Protein AF-A0A971DTP3-F1 (afdb_monomer_lite)

Secondary structure (DSSP, 8-state):
-TTTTS--S-----HHHHHHHHHHHTTT-HHHHHHHHHGGGGTT-EEEESSPPPHHHHHHHHHTT-EEEE-S--SSS-S---

Structure (mmCIF, N/CA/C/O backbone):
data_AF-A0A971DTP3-F1
#
_entry.id   AF-A0A971DTP3-F1
#
loop_
_atom_site.group_PDB
_atom_site.id
_atom_site.type_symbol
_atom_site.label_atom_id
_atom_site.label_alt_id
_atom_site.label_comp_id
_atom_site.label_asym_id
_atom_site.label_entity_id
_atom_site.label_seq_id
_atom_site.pdbx_PDB_ins_code
_atom_site.Cartn_x
_atom_site.Cartn_y
_atom_site.Cartn_z
_atom_site.occupancy
_atom_site.B_iso_or_equiv
_atom_site.auth_seq_id
_atom_site.auth_comp_id
_atom_site.auth_asym_id
_atom_site.auth_atom_id
_atom_site.pdbx_PDB_model_num
ATOM 1 N N . MET A 1 1 ? 8.501 18.569 0.666 1.00 85.38 1 MET A N 1
ATOM 2 C CA . MET A 1 1 ? 9.796 18.008 1.101 1.00 85.38 1 MET A CA 1
ATOM 3 C C . MET A 1 1 ? 10.554 17.405 -0.076 1.00 85.38 1 MET A C 1
ATOM 5 O O . MET A 1 1 ? 11.509 18.042 -0.491 1.00 85.38 1 MET A O 1
ATOM 9 N N . LYS A 1 2 ? 10.080 16.309 -0.688 1.00 90.44 2 LYS A N 1
ATOM 10 C CA . LYS A 1 2 ? 10.720 15.651 -1.850 1.00 90.44 2 LYS A CA 1
ATOM 11 C C . LYS A 1 2 ? 11.276 16.595 -2.916 1.00 90.44 2 LYS A C 1
ATOM 13 O O . LYS A 1 2 ? 12.478 16.664 -3.113 1.00 90.44 2 LYS A O 1
ATOM 18 N N . LYS A 1 3 ? 10.413 17.420 -3.519 1.00 90.31 3 LYS A N 1
ATOM 19 C CA . LYS A 1 3 ? 10.823 18.339 -4.592 1.00 90.31 3 LYS A CA 1
ATOM 20 C C . LYS A 1 3 ? 11.777 19.448 -4.132 1.00 90.31 3 LYS A C 1
ATOM 22 O O . LYS A 1 3 ? 12.846 19.616 -4.688 1.00 90.31 3 LYS A O 1
ATOM 27 N N . ASN A 1 4 ? 11.359 20.243 -3.147 1.00 92.06 4 ASN A N 1
ATOM 28 C CA . ASN A 1 4 ? 12.017 21.525 -2.856 1.00 92.06 4 ASN A CA 1
ATOM 29 C C . ASN A 1 4 ? 13.110 21.439 -1.777 1.00 92.06 4 ASN A C 1
ATOM 31 O O . ASN A 1 4 ? 13.858 22.393 -1.616 1.00 92.06 4 ASN A O 1
ATOM 35 N N . ILE A 1 5 ? 13.155 20.351 -0.999 1.00 93.19 5 ILE A N 1
ATOM 36 C CA . ILE A 1 5 ? 14.122 20.166 0.098 1.00 93.19 5 ILE A CA 1
ATOM 37 C C . IL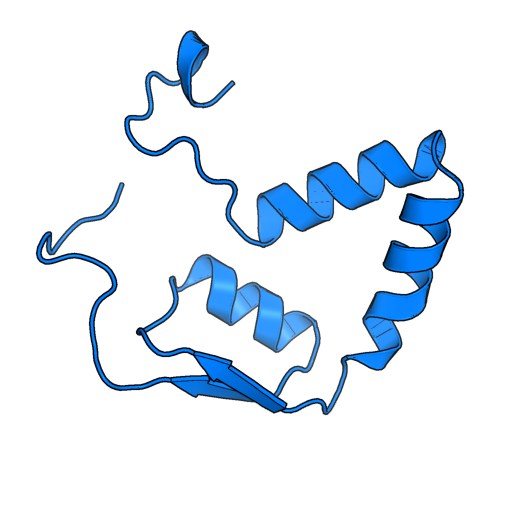E A 1 5 ? 15.081 19.027 -0.238 1.00 93.19 5 ILE A C 1
ATOM 39 O O . ILE A 1 5 ? 16.287 19.213 -0.157 1.00 93.19 5 ILE A O 1
ATOM 43 N N . LEU A 1 6 ? 14.547 17.867 -0.632 1.00 92.00 6 LEU A N 1
ATOM 44 C CA . LEU A 1 6 ? 15.361 16.691 -0.965 1.00 92.00 6 LEU A CA 1
ATOM 45 C C . LEU A 1 6 ? 15.831 16.688 -2.425 1.00 92.00 6 LEU A C 1
ATOM 47 O O . LEU A 1 6 ? 16.680 15.888 -2.793 1.00 92.00 6 LEU A O 1
ATOM 51 N N . ASN A 1 7 ? 15.304 17.606 -3.242 1.00 90.06 7 ASN A N 1
ATOM 52 C CA . ASN A 1 7 ? 15.608 17.732 -4.665 1.00 90.06 7 ASN A CA 1
ATOM 53 C C . ASN A 1 7 ? 15.406 16.422 -5.453 1.00 90.06 7 ASN A C 1
ATOM 55 O O . ASN A 1 7 ? 16.094 16.160 -6.439 1.00 90.06 7 ASN A O 1
ATOM 59 N N . GLU A 1 8 ? 14.447 15.604 -5.014 1.00 89.31 8 GLU A N 1
ATOM 60 C CA . GLU A 1 8 ? 14.101 14.347 -5.667 1.00 89.31 8 GLU A CA 1
ATOM 61 C C . GLU A 1 8 ? 13.444 14.609 -7.022 1.00 89.31 8 GLU A C 1
ATOM 63 O O . GLU A 1 8 ? 12.540 15.445 -7.166 1.00 89.31 8 GLU A O 1
ATOM 68 N N . LYS A 1 9 ? 13.871 13.836 -8.023 1.00 85.88 9 LYS A N 1
ATOM 69 C CA . LYS A 1 9 ? 13.290 13.871 -9.368 1.00 85.88 9 LYS A CA 1
ATOM 70 C C . LYS A 1 9 ? 11.894 13.244 -9.384 1.00 85.88 9 LYS A C 1
ATOM 72 O O . LYS A 1 9 ? 11.016 13.720 -10.107 1.00 85.88 9 LYS A O 1
ATOM 77 N N . ASN A 1 10 ? 11.679 12.198 -8.585 1.00 84.31 10 ASN A N 1
ATOM 78 C CA . ASN A 1 10 ? 10.385 11.547 -8.445 1.00 84.31 10 ASN A CA 1
ATOM 79 C C . ASN A 1 10 ? 9.632 12.097 -7.231 1.00 84.31 10 ASN A C 1
ATOM 81 O O . ASN A 1 10 ? 9.974 11.840 -6.087 1.00 84.31 10 ASN A O 1
ATOM 85 N N . ILE A 1 11 ? 8.564 12.845 -7.489 1.00 90.44 11 ILE A N 1
ATOM 86 C CA . ILE A 1 11 ? 7.747 13.462 -6.435 1.00 90.44 11 ILE A CA 1
ATOM 87 C C . ILE A 1 11 ? 6.520 12.623 -6.057 1.00 90.44 11 ILE A C 1
ATOM 89 O O . ILE A 1 11 ? 5.685 13.088 -5.279 1.00 90.44 11 ILE A O 1
ATOM 93 N N . ARG A 1 12 ? 6.371 11.422 -6.632 1.00 90.31 12 ARG A N 1
ATOM 94 C CA . ARG A 1 12 ? 5.288 10.504 -6.273 1.00 90.31 12 ARG A CA 1
ATOM 95 C C . ARG A 1 12 ? 5.498 10.027 -4.837 1.00 90.31 12 ARG A C 1
ATOM 97 O O . ARG A 1 12 ? 6.624 9.773 -4.407 1.00 90.31 12 ARG A O 1
ATOM 104 N N . LEU A 1 13 ? 4.401 9.941 -4.097 1.00 92.69 13 LEU A N 1
ATOM 105 C CA . LEU A 1 13 ? 4.411 9.333 -2.775 1.00 92.69 13 LEU A CA 1
ATOM 106 C C . LEU A 1 13 ? 4.353 7.822 -2.947 1.00 92.69 13 LEU A C 1
ATOM 108 O O . LEU A 1 13 ? 3.543 7.325 -3.733 1.00 92.69 13 LEU A O 1
ATOM 112 N N . ASN A 1 14 ? 5.206 7.115 -2.220 1.00 92.06 14 ASN A N 1
ATOM 113 C CA . ASN A 1 14 ? 5.057 5.674 -2.074 1.00 92.06 14 ASN A CA 1
ATOM 114 C C . ASN A 1 14 ? 3.899 5.368 -1.103 1.00 92.06 14 ASN A C 1
ATOM 116 O O . ASN A 1 14 ? 3.279 6.273 -0.521 1.00 92.06 14 ASN A O 1
ATOM 120 N N . LEU A 1 15 ? 3.560 4.091 -0.952 1.00 95.38 15 LEU A N 1
ATOM 121 C CA . LEU A 1 15 ? 2.421 3.674 -0.145 1.00 95.38 15 LEU A CA 1
ATOM 122 C C . LEU A 1 15 ? 2.606 4.023 1.337 1.00 95.38 15 LEU A C 1
ATOM 124 O O . LEU A 1 15 ? 1.652 4.460 1.977 1.00 95.38 15 LEU A O 1
ATOM 128 N N . GLU A 1 16 ? 3.820 3.898 1.874 1.00 95.19 16 GLU A N 1
ATOM 129 C CA . GLU A 1 16 ? 4.120 4.253 3.265 1.00 95.19 16 GLU A CA 1
ATOM 130 C C . GLU A 1 16 ? 3.876 5.744 3.530 1.00 95.19 16 GLU A C 1
ATOM 132 O O . GLU A 1 16 ? 3.128 6.111 4.438 1.00 95.19 16 GLU A O 1
ATOM 137 N N . GLU A 1 17 ? 4.425 6.614 2.685 1.00 95.38 17 GLU A N 1
ATOM 138 C CA . GLU A 1 17 ? 4.236 8.063 2.779 1.00 95.38 17 GLU A CA 1
ATOM 139 C C . GLU A 1 17 ? 2.768 8.456 2.611 1.00 95.38 17 GLU A C 1
ATOM 141 O O . GLU A 1 17 ? 2.268 9.348 3.302 1.00 95.38 17 GLU A O 1
ATOM 146 N N . THR A 1 18 ? 2.060 7.766 1.716 1.00 96.00 18 THR A N 1
ATOM 147 C CA . THR A 1 18 ? 0.627 7.969 1.499 1.00 96.00 18 THR A CA 1
ATOM 148 C C . THR A 1 18 ? -0.173 7.604 2.750 1.00 96.00 18 THR A C 1
ATOM 150 O O . THR A 1 18 ? -1.046 8.371 3.159 1.00 96.00 18 THR A O 1
ATOM 153 N N . LEU A 1 19 ? 0.145 6.486 3.409 1.00 96.69 19 LEU A N 1
ATOM 154 C CA . LEU A 1 19 ? -0.514 6.069 4.650 1.00 96.69 19 LEU A CA 1
ATOM 155 C C . LEU A 1 19 ? -0.192 7.002 5.824 1.00 96.69 19 LEU A C 1
ATOM 157 O O . LEU A 1 19 ? -1.091 7.330 6.601 1.00 96.69 19 LEU A O 1
ATOM 161 N N . ILE A 1 20 ? 1.044 7.499 5.927 1.00 96.44 20 ILE A N 1
ATOM 162 C CA . ILE A 1 20 ? 1.419 8.522 6.916 1.00 96.44 20 ILE A CA 1
ATOM 163 C C . ILE A 1 20 ? 0.618 9.806 6.670 1.00 96.44 20 ILE A C 1
ATOM 165 O O . ILE A 1 20 ? 0.002 10.342 7.594 1.00 96.44 20 ILE A O 1
ATOM 169 N N . SER A 1 21 ? 0.560 10.277 5.421 1.00 96.69 21 SER A N 1
ATOM 170 C CA . SER A 1 21 ? -0.212 11.470 5.060 1.00 96.69 21 SER A CA 1
ATOM 171 C C . SER A 1 21 ? -1.704 11.291 5.341 1.00 96.69 21 SER A C 1
ATOM 173 O O . SER A 1 21 ? -2.360 12.232 5.799 1.00 96.69 21 SER A O 1
ATOM 175 N N . LEU A 1 22 ? -2.249 10.097 5.093 1.00 97.38 22 LEU A N 1
ATOM 176 C CA . LEU A 1 22 ? -3.633 9.761 5.413 1.00 97.38 22 LEU A CA 1
ATOM 177 C C . LEU A 1 22 ? -3.871 9.805 6.928 1.00 97.38 22 LEU A C 1
ATOM 179 O O . LEU A 1 22 ? -4.846 10.411 7.368 1.00 97.38 22 LEU A O 1
ATOM 183 N N . SER A 1 23 ? -2.961 9.234 7.723 1.00 97.38 23 SER A N 1
ATOM 184 C CA . SER A 1 23 ? -3.037 9.237 9.188 1.00 97.38 23 SER A CA 1
ATOM 185 C C . SER A 1 23 ? -2.990 10.648 9.776 1.00 97.38 23 SER A C 1
ATOM 187 O O . SER A 1 23 ? -3.727 10.944 10.713 1.00 97.38 23 SER A O 1
ATOM 189 N N . ILE A 1 24 ? -2.156 11.538 9.231 1.00 97.69 24 ILE A N 1
ATOM 190 C CA . ILE A 1 24 ? -2.115 12.945 9.657 1.00 97.69 24 ILE A CA 1
ATOM 191 C C . ILE A 1 24 ? -3.425 13.641 9.277 1.00 97.69 24 ILE A C 1
ATOM 193 O O . ILE A 1 24 ? -4.037 14.310 10.109 1.00 97.69 24 ILE A O 1
ATOM 197 N N . SER A 1 25 ? -3.896 13.441 8.043 1.00 98.06 25 SER A N 1
ATOM 198 C CA . SER A 1 25 ? -5.136 14.053 7.547 1.00 98.06 25 SER A CA 1
ATOM 199 C C . SER A 1 25 ? -6.367 13.609 8.340 1.00 98.06 25 SER A C 1
ATOM 201 O O . SER A 1 25 ? -7.294 14.390 8.525 1.00 98.06 25 SER A O 1
ATOM 203 N N . ALA A 1 26 ? -6.371 12.380 8.857 1.00 98.00 26 ALA A N 1
ATOM 204 C CA . ALA A 1 26 ? -7.455 11.831 9.666 1.00 98.00 26 ALA A CA 1
ATOM 205 C C . ALA A 1 26 ? -7.733 12.634 10.952 1.00 98.00 26 ALA A C 1
ATOM 207 O O . ALA A 1 26 ? -8.862 12.641 11.437 1.00 98.00 26 ALA A O 1
ATOM 208 N N . THR A 1 27 ? -6.744 13.378 11.461 1.00 97.44 27 THR A N 1
ATOM 209 C CA . THR A 1 27 ? -6.905 14.233 12.651 1.00 97.44 27 THR A CA 1
ATOM 210 C C . THR A 1 27 ? -7.839 15.424 12.430 1.00 97.44 27 THR A C 1
ATOM 212 O O . THR A 1 27 ? -8.442 15.914 13.382 1.00 97.44 27 THR A O 1
ATOM 215 N N . THR A 1 28 ? -7.979 15.888 11.185 1.00 97.81 28 THR A N 1
ATOM 216 C CA . THR A 1 28 ? -8.763 17.084 10.832 1.00 97.81 28 THR A CA 1
ATOM 217 C C . THR A 1 28 ? -9.821 16.823 9.763 1.00 97.81 28 THR A C 1
ATOM 219 O O . THR A 1 28 ? -10.699 17.660 9.556 1.00 97.81 28 THR A O 1
ATOM 222 N N . ASN A 1 29 ? -9.777 15.669 9.093 1.00 97.88 29 ASN A N 1
ATOM 223 C CA . ASN A 1 29 ? -10.689 15.309 8.016 1.00 97.88 29 ASN A CA 1
ATOM 224 C C . ASN A 1 29 ? 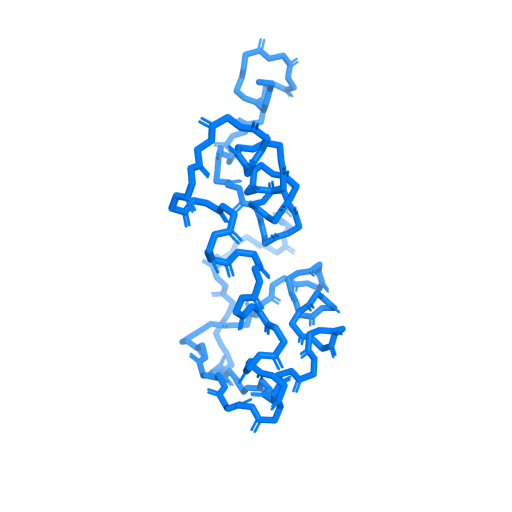-11.467 14.018 8.358 1.00 97.88 29 ASN A C 1
ATOM 226 O O . ASN A 1 29 ? -10.879 12.930 8.366 1.00 97.88 29 ASN A O 1
ATOM 230 N N . PRO A 1 30 ? -12.798 14.097 8.567 1.00 97.38 30 PRO A N 1
ATOM 231 C CA . PRO A 1 30 ? -13.612 12.934 8.926 1.00 97.38 30 PRO A CA 1
ATOM 232 C C . PRO A 1 30 ? -13.658 11.863 7.825 1.00 97.38 30 PRO A C 1
ATOM 234 O O . PRO A 1 30 ? -13.750 10.674 8.127 1.00 97.38 30 PRO A O 1
ATOM 237 N N . THR A 1 31 ? -13.532 12.245 6.553 1.00 98.00 31 THR A N 1
ATOM 238 C CA . THR A 1 31 ? -13.453 11.296 5.433 1.00 98.00 31 THR A CA 1
ATOM 239 C C . THR A 1 31 ? -12.139 10.516 5.462 1.00 98.00 31 THR A C 1
ATOM 241 O O . THR A 1 31 ? -12.135 9.309 5.224 1.00 98.00 31 THR A O 1
ATOM 244 N N . ALA A 1 32 ? -11.027 11.171 5.810 1.00 98.12 32 ALA A N 1
ATOM 245 C CA . ALA A 1 32 ? -9.734 10.502 5.970 1.00 98.12 32 ALA A CA 1
ATOM 246 C C . ALA A 1 32 ? -9.737 9.544 7.173 1.00 98.12 32 ALA A C 1
ATOM 248 O O . ALA A 1 32 ? -9.260 8.416 7.057 1.00 98.12 32 ALA A O 1
ATOM 249 N N . GLN A 1 33 ? -10.351 9.947 8.291 1.00 98.06 33 GLN A N 1
ATOM 250 C CA . GLN A 1 33 ? -10.561 9.071 9.450 1.00 98.06 33 GLN A CA 1
ATOM 251 C C . GLN A 1 33 ? -11.389 7.836 9.078 1.00 98.06 33 GLN A C 1
ATOM 253 O O . GLN A 1 33 ? -11.047 6.712 9.456 1.00 98.06 33 GLN A O 1
ATOM 258 N N . LEU A 1 34 ? -12.457 8.026 8.296 1.00 98.00 34 LEU A N 1
ATOM 259 C CA . LEU A 1 34 ? -13.268 6.919 7.804 1.00 98.00 34 LEU A CA 1
ATOM 260 C C . LEU A 1 34 ? -12.438 5.982 6.918 1.00 98.00 34 LEU A C 1
ATOM 262 O O . LEU A 1 34 ? -12.472 4.772 7.137 1.00 98.00 34 LEU A O 1
ATOM 2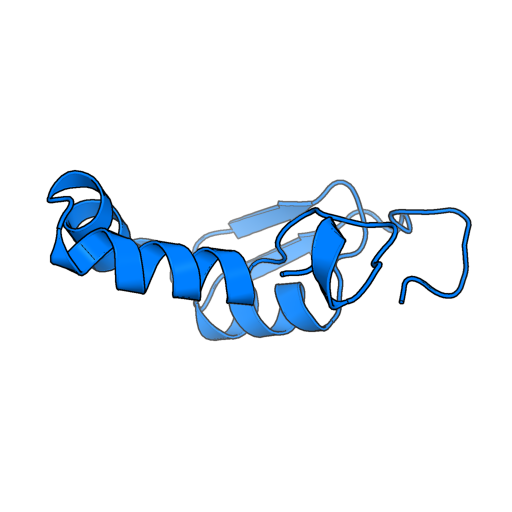66 N N . ALA A 1 35 ? -11.654 6.505 5.975 1.00 97.81 35 ALA A N 1
ATOM 267 C CA . ALA A 1 35 ? -10.772 5.689 5.140 1.00 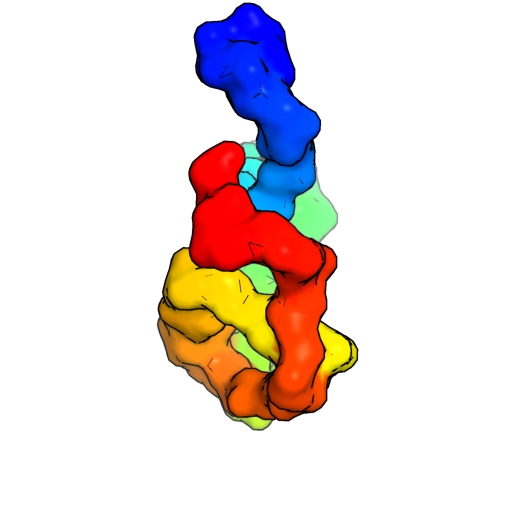97.81 35 ALA A CA 1
ATOM 268 C C . ALA A 1 35 ? -9.778 4.868 5.983 1.00 97.81 35 ALA A C 1
ATOM 270 O O . ALA A 1 35 ? -9.697 3.651 5.811 1.00 97.81 35 ALA A O 1
ATOM 271 N N . LEU A 1 36 ? -9.113 5.496 6.962 1.00 96.81 36 LEU A N 1
ATOM 272 C CA . LEU A 1 36 ? -8.161 4.831 7.859 1.00 96.81 36 LEU A CA 1
ATOM 273 C C . LEU A 1 36 ? -8.820 3.685 8.646 1.00 96.81 36 LEU A C 1
ATOM 275 O O . LEU A 1 36 ? -8.266 2.590 8.737 1.00 96.81 36 LEU A O 1
ATOM 279 N N . SER A 1 37 ? -10.041 3.899 9.151 1.00 96.44 37 SER A N 1
ATOM 280 C CA . SER A 1 37 ? -10.797 2.871 9.885 1.00 96.44 37 SER A CA 1
ATOM 281 C C . SER A 1 37 ? -11.186 1.659 9.027 1.00 96.44 37 SER A C 1
ATOM 283 O O . SER A 1 37 ? -11.374 0.562 9.554 1.00 96.44 37 SER A O 1
ATOM 285 N N . ASN A 1 38 ? -11.276 1.835 7.705 1.00 97.00 38 ASN A N 1
ATOM 286 C CA . ASN A 1 38 ? -11.641 0.778 6.767 1.00 97.00 38 ASN A CA 1
ATOM 287 C C . ASN A 1 38 ? -10.434 0.010 6.210 1.00 97.00 38 ASN A C 1
ATOM 289 O O . ASN A 1 38 ? -10.650 -1.029 5.594 1.00 97.00 38 ASN A O 1
ATOM 293 N N . LEU A 1 39 ? -9.187 0.433 6.458 1.00 96.44 39 LEU A N 1
ATOM 294 C CA . LEU A 1 39 ? -7.999 -0.266 5.938 1.00 96.44 39 LEU A CA 1
ATOM 295 C C . LEU A 1 39 ? -7.932 -1.738 6.361 1.00 96.44 39 LEU A C 1
ATOM 297 O O . LEU A 1 39 ? -7.537 -2.584 5.568 1.00 96.44 39 LEU A O 1
ATOM 301 N N . LYS A 1 40 ? -8.396 -2.072 7.574 1.00 94.62 40 LYS A N 1
ATOM 302 C CA . LYS A 1 40 ? -8.453 -3.466 8.058 1.00 94.62 40 LYS A CA 1
ATOM 303 C C . LYS A 1 40 ? -9.335 -4.379 7.203 1.00 94.62 40 LYS A C 1
ATOM 305 O O . LYS A 1 40 ? -9.195 -5.592 7.270 1.00 94.62 40 LYS A O 1
ATOM 310 N N . LYS A 1 41 ? -10.256 -3.815 6.419 1.00 97.69 41 LYS A N 1
ATOM 311 C CA . LYS A 1 41 ? -11.118 -4.586 5.516 1.00 97.69 41 LYS A CA 1
ATOM 312 C C . LYS A 1 41 ? -10.385 -5.069 4.265 1.00 97.69 41 LYS A C 1
ATOM 314 O O . LYS A 1 41 ? -10.953 -5.868 3.536 1.00 97.69 41 LYS A O 1
ATOM 319 N N . LEU A 1 42 ? -9.169 -4.578 4.016 1.00 97.19 42 LEU A N 1
ATOM 320 C CA . LEU A 1 42 ? -8.341 -5.001 2.887 1.00 97.19 42 LEU A CA 1
ATOM 321 C C . LEU A 1 42 ? -7.566 -6.293 3.176 1.00 97.19 42 LEU A C 1
ATOM 323 O O . LEU A 1 42 ? -7.013 -6.893 2.260 1.00 97.19 42 LEU A O 1
ATOM 327 N N . THR A 1 43 ? -7.516 -6.737 4.433 1.00 97.94 43 THR A N 1
ATOM 328 C CA . THR A 1 43 ? -6.875 -8.003 4.791 1.00 97.94 43 THR A CA 1
ATOM 329 C C . THR A 1 43 ? -7.587 -9.170 4.104 1.00 97.94 43 THR A C 1
ATOM 331 O O . THR A 1 43 ? -8.799 -9.333 4.237 1.00 97.94 43 THR A O 1
ATOM 334 N N . GLY A 1 44 ? -6.825 -9.986 3.378 1.00 97.62 44 GLY A N 1
ATOM 335 C CA . GLY A 1 44 ? -7.318 -11.088 2.554 1.00 97.62 44 GLY A CA 1
ATOM 336 C C . GLY A 1 44 ? -7.845 -10.668 1.180 1.00 97.62 44 GLY A C 1
ATOM 337 O O . GLY A 1 44 ? -8.333 -11.524 0.448 1.00 97.62 44 GLY A O 1
ATOM 338 N N . CYS A 1 45 ? -7.781 -9.382 0.815 1.00 98.38 45 CYS A N 1
ATOM 339 C CA . CYS A 1 45 ? -8.089 -8.951 -0.546 1.00 98.38 45 CYS A CA 1
ATOM 340 C C . CYS A 1 45 ? -6.948 -9.283 -1.510 1.00 98.38 45 CYS A C 1
ATOM 342 O O . CYS A 1 45 ? -5.782 -9.321 -1.125 1.00 98.38 45 CYS A O 1
ATOM 344 N N . GLU A 1 46 ? -7.306 -9.440 -2.782 1.00 98.25 46 GLU A N 1
ATOM 345 C CA . GLU A 1 46 ? -6.372 -9.645 -3.886 1.00 98.25 46 GLU A CA 1
ATOM 346 C C . GLU A 1 46 ? -6.055 -8.308 -4.569 1.00 98.25 46 GLU A C 1
ATOM 348 O O . GLU A 1 46 ? -6.961 -7.531 -4.889 1.00 98.25 46 GLU A O 1
ATOM 353 N N . LEU A 1 47 ? -4.774 -8.050 -4.825 1.00 97.88 47 LEU A N 1
ATOM 354 C CA . LEU A 1 47 ? -4.283 -6.914 -5.596 1.00 97.88 47 LEU A CA 1
ATOM 355 C C . LEU A 1 47 ? -3.434 -7.421 -6.760 1.00 97.88 47 LEU A C 1
ATOM 357 O O . LEU A 1 47 ? -2.517 -8.221 -6.580 1.00 97.88 47 LEU A O 1
ATOM 361 N N . HIS A 1 48 ? -3.715 -6.910 -7.955 1.00 97.50 48 HIS A N 1
ATOM 362 C CA . HIS A 1 48 ? -2.896 -7.146 -9.136 1.00 97.50 48 HIS A CA 1
ATOM 363 C C . HIS A 1 48 ? -2.290 -5.834 -9.637 1.00 97.50 48 HIS A C 1
ATOM 365 O O . HIS A 1 48 ? -2.989 -4.824 -9.744 1.00 97.50 48 HIS A O 1
ATOM 371 N N . SER A 1 49 ? -0.998 -5.864 -9.955 1.00 96.31 49 SER A N 1
ATOM 372 C CA . SER A 1 49 ? -0.255 -4.743 -10.528 1.00 96.31 49 SER A CA 1
ATOM 373 C C . SER A 1 49 ? 0.264 -5.086 -11.923 1.00 96.31 49 SER A C 1
ATOM 375 O O . SER A 1 49 ? 0.836 -6.150 -12.138 1.00 96.31 49 SER A O 1
ATOM 377 N N . THR A 1 50 ? 0.162 -4.146 -12.861 1.00 95.94 50 THR A N 1
ATOM 378 C CA . THR A 1 50 ? 0.720 -4.291 -14.221 1.00 95.94 50 THR A CA 1
ATOM 379 C C . THR A 1 50 ? 2.253 -4.237 -14.259 1.00 95.94 50 THR A C 1
ATOM 381 O O . THR A 1 50 ? 2.869 -4.432 -15.309 1.00 95.94 50 THR A O 1
ATOM 384 N N . ASN A 1 51 ? 2.884 -3.916 -13.126 1.00 93.88 51 ASN A N 1
ATOM 385 C CA . ASN A 1 51 ? 4.327 -3.790 -12.972 1.00 93.88 51 ASN A CA 1
ATOM 386 C C . ASN A 1 51 ? 4.785 -4.364 -11.628 1.00 93.88 51 ASN A C 1
ATOM 388 O O . ASN A 1 51 ? 4.038 -4.350 -10.645 1.00 93.88 51 ASN A O 1
ATOM 392 N N . ILE A 1 52 ? 6.045 -4.791 -11.578 1.00 93.50 52 ILE A N 1
ATOM 393 C CA . ILE A 1 52 ? 6.730 -5.199 -10.353 1.00 93.50 52 ILE A CA 1
ATOM 394 C C . ILE A 1 52 ? 6.749 -4.010 -9.387 1.00 93.50 52 ILE A C 1
ATOM 396 O O . ILE A 1 52 ? 7.172 -2.907 -9.745 1.00 93.50 52 ILE A O 1
ATOM 400 N N . LEU A 1 53 ? 6.258 -4.235 -8.169 1.00 92.38 53 LEU A N 1
ATOM 401 C CA . LEU A 1 53 ? 6.193 -3.215 -7.128 1.00 92.38 53 LEU A CA 1
ATOM 402 C C . LEU A 1 53 ? 7.574 -2.931 -6.533 1.00 92.38 53 LEU A C 1
ATOM 404 O O . LEU A 1 53 ? 8.475 -3.771 -6.562 1.00 92.38 53 LEU A O 1
ATOM 408 N N . SER A 1 54 ? 7.722 -1.743 -5.948 1.00 91.19 54 SER A N 1
ATOM 409 C CA . SER A 1 54 ? 8.883 -1.461 -5.109 1.00 91.19 54 SER A CA 1
ATOM 410 C C . SER A 1 54 ? 8.867 -2.368 -3.873 1.00 91.19 54 SER A C 1
ATOM 412 O O . SER A 1 54 ? 7.800 -2.713 -3.362 1.00 91.19 54 SER A O 1
ATOM 414 N N . SER A 1 55 ? 10.044 -2.729 -3.356 1.00 90.62 55 SER A N 1
ATOM 415 C CA . SER A 1 55 ? 10.158 -3.545 -2.137 1.00 90.62 55 SER A CA 1
ATOM 416 C C . SER A 1 55 ? 9.475 -2.893 -0.929 1.00 90.62 55 SER A C 1
ATOM 418 O O . SER A 1 55 ? 8.925 -3.590 -0.072 1.00 90.62 55 SER A O 1
ATOM 420 N N . THR A 1 56 ? 9.471 -1.559 -0.877 1.00 91.06 56 THR A N 1
ATOM 421 C CA . THR A 1 56 ? 8.772 -0.770 0.141 1.00 91.06 56 THR A CA 1
ATOM 422 C C . THR A 1 56 ? 7.258 -0.941 0.038 1.00 91.06 56 THR A C 1
ATOM 424 O O . THR A 1 56 ? 6.621 -1.285 1.034 1.00 91.06 56 THR A O 1
ATOM 427 N N . ASP A 1 57 ? 6.676 -0.748 -1.150 1.00 94.81 57 ASP A N 1
ATOM 428 C CA . ASP A 1 57 ? 5.225 -0.866 -1.341 1.00 94.81 57 ASP A CA 1
ATOM 429 C C . ASP A 1 57 ? 4.744 -2.301 -1.109 1.00 94.81 57 ASP A C 1
ATOM 431 O O . ASP A 1 57 ? 3.753 -2.512 -0.409 1.00 94.81 57 ASP A O 1
ATOM 435 N N . ASP A 1 58 ? 5.484 -3.285 -1.625 1.00 95.19 58 ASP A N 1
ATOM 436 C CA . ASP A 1 58 ? 5.209 -4.711 -1.435 1.00 95.19 58 ASP A CA 1
ATOM 437 C C . ASP A 1 58 ? 5.177 -5.086 0.057 1.00 95.19 58 ASP A C 1
ATOM 439 O O . ASP A 1 58 ? 4.197 -5.647 0.556 1.00 95.19 58 ASP A O 1
ATOM 443 N N . SER A 1 59 ? 6.185 -4.643 0.817 1.00 95.81 59 SER A N 1
ATOM 444 C CA . SER A 1 59 ? 6.255 -4.864 2.266 1.00 95.81 59 SER A CA 1
ATOM 445 C C . SER A 1 59 ? 5.068 -4.252 3.015 1.00 95.81 59 SER A C 1
ATOM 447 O O . SER A 1 59 ? 4.592 -4.819 4.002 1.00 95.81 59 SER A O 1
ATOM 449 N N . VAL A 1 60 ? 4.590 -3.080 2.593 1.00 96.75 60 VAL A N 1
ATOM 450 C CA . VAL A 1 60 ? 3.445 -2.408 3.223 1.00 96.75 60 VAL A CA 1
ATOM 451 C C . VAL A 1 60 ? 2.136 -3.126 2.894 1.00 96.75 60 VAL A C 1
ATOM 453 O O . VAL A 1 60 ? 1.329 -3.348 3.799 1.00 96.75 60 VAL A O 1
ATOM 456 N N . LEU A 1 61 ? 1.932 -3.545 1.643 1.00 97.38 61 LEU A N 1
ATOM 457 C CA . LEU A 1 61 ? 0.756 -4.322 1.235 1.00 97.38 61 LEU A CA 1
ATOM 458 C C . LEU A 1 61 ? 0.687 -5.668 1.967 1.00 97.38 61 LEU A C 1
ATOM 460 O O . LEU A 1 61 ? -0.368 -6.022 2.500 1.00 97.38 61 LEU A O 1
ATOM 464 N N . HIS A 1 62 ? 1.819 -6.362 2.100 1.00 96.00 62 HIS A N 1
ATOM 465 C CA . HIS A 1 62 ? 1.908 -7.588 2.891 1.00 96.00 62 HIS A CA 1
ATOM 466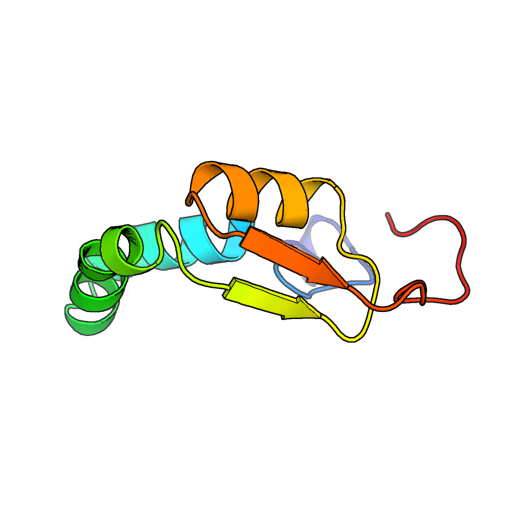 C C . HIS A 1 62 ? 1.572 -7.358 4.371 1.00 96.00 62 HIS A C 1
ATOM 468 O O . HIS A 1 62 ? 0.841 -8.151 4.964 1.00 96.00 62 HIS A O 1
ATOM 474 N N . LYS A 1 63 ? 2.026 -6.249 4.974 1.00 95.81 63 LYS A N 1
ATOM 475 C CA . LYS A 1 63 ? 1.649 -5.874 6.354 1.00 95.81 63 LYS A CA 1
ATOM 476 C C . LYS A 1 63 ? 0.158 -5.553 6.503 1.00 95.81 63 LYS A C 1
ATOM 478 O O . LYS A 1 63 ? -0.394 -5.771 7.579 1.00 95.81 63 LYS A O 1
ATOM 483 N N . LEU A 1 64 ? -0.498 -5.060 5.451 1.00 96.62 64 LEU A N 1
ATOM 484 C CA . LEU A 1 64 ? -1.958 -4.892 5.407 1.00 96.62 64 LEU A CA 1
ATOM 485 C C . LEU A 1 64 ? -2.705 -6.227 5.211 1.00 96.62 64 LEU A C 1
ATOM 487 O O . LEU A 1 64 ? -3.932 -6.273 5.331 1.00 96.62 64 LEU A O 1
ATOM 491 N N . GLY A 1 65 ? -1.977 -7.318 4.959 1.00 97.38 65 GLY A N 1
ATOM 492 C CA . GLY A 1 65 ? -2.526 -8.646 4.714 1.00 97.38 65 GLY A CA 1
ATOM 493 C C . GLY A 1 65 ? -3.164 -8.786 3.336 1.00 97.38 65 GLY A C 1
ATOM 494 O O . GLY A 1 65 ? -4.082 -9.586 3.190 1.00 97.38 65 GLY A O 1
ATOM 495 N N . ILE A 1 66 ? -2.739 -7.983 2.360 1.00 98.25 66 ILE A N 1
ATOM 496 C CA . ILE A 1 66 ? -3.212 -8.054 0.974 1.00 98.25 66 ILE A CA 1
ATOM 497 C C . ILE A 1 66 ? -2.390 -9.111 0.229 1.00 98.25 66 ILE A C 1
ATOM 499 O O . ILE A 1 66 ? -1.166 -9.153 0.359 1.00 98.25 66 ILE A O 1
ATOM 503 N N . ASN A 1 67 ? -3.061 -9.943 -0.563 1.00 97.69 67 ASN A N 1
ATOM 504 C CA . ASN A 1 67 ? -2.430 -10.909 -1.454 1.00 97.69 67 ASN A CA 1
ATOM 505 C C . ASN A 1 67 ? -2.074 -10.211 -2.768 1.00 97.69 67 ASN A C 1
ATOM 507 O O . ASN A 1 67 ? -2.950 -9.703 -3.467 1.00 97.69 67 ASN A O 1
ATOM 511 N N . VAL A 1 68 ? -0.783 -10.141 -3.083 1.00 97.62 68 VAL A N 1
ATOM 512 C CA . VAL A 1 68 ? -0.280 -9.335 -4.199 1.00 97.62 68 VAL A CA 1
ATOM 513 C C . VAL A 1 68 ? 0.213 -10.225 -5.334 1.00 97.62 68 VAL A C 1
ATOM 515 O O . VAL A 1 68 ? 0.963 -11.176 -5.126 1.00 97.62 68 VAL A O 1
ATOM 518 N N . THR A 1 69 ? -0.176 -9.875 -6.557 1.00 97.38 69 THR A N 1
ATOM 519 C CA . THR A 1 69 ? 0.383 -10.414 -7.802 1.00 97.38 69 THR A CA 1
ATOM 520 C C . THR A 1 69 ? 0.837 -9.271 -8.706 1.00 97.38 69 THR A C 1
ATOM 522 O O . THR A 1 69 ? 0.312 -8.157 -8.630 1.00 97.38 69 THR A O 1
ATOM 525 N N . CYS A 1 70 ? 1.804 -9.531 -9.583 1.00 96.62 70 CYS A N 1
ATOM 526 C CA . CYS A 1 70 ? 2.205 -8.561 -10.593 1.00 96.62 70 CYS A CA 1
ATOM 527 C C . CYS A 1 70 ? 2.624 -9.219 -11.906 1.00 96.62 70 CYS A C 1
ATOM 529 O O . CYS A 1 70 ? 3.089 -10.361 -11.921 1.00 96.62 70 CYS A O 1
ATOM 531 N N . ASP A 1 71 ? 2.477 -8.474 -12.997 1.00 96.75 71 ASP A N 1
ATOM 532 C CA . ASP A 1 71 ? 3.124 -8.810 -14.259 1.00 96.75 71 ASP A CA 1
ATOM 533 C C . ASP A 1 71 ? 4.648 -8.607 -14.142 1.00 96.75 71 ASP A C 1
ATOM 535 O O . ASP A 1 71 ? 5.101 -7.699 -13.435 1.00 96.75 71 ASP A O 1
ATOM 539 N N . PRO A 1 72 ? 5.470 -9.391 -14.866 1.00 93.94 72 PRO A N 1
ATOM 540 C CA . PRO A 1 72 ? 6.931 -9.364 -14.762 1.00 93.94 72 PRO A CA 1
ATOM 541 C C . PRO A 1 72 ? 7.570 -8.170 -15.503 1.00 93.94 72 PRO A C 1
ATOM 543 O O . PRO A 1 72 ? 8.544 -8.326 -16.237 1.00 93.94 72 PRO A O 1
ATOM 546 N N . ASN A 1 73 ? 7.022 -6.967 -15.321 1.00 92.38 73 ASN A N 1
ATOM 547 C CA . ASN A 1 73 ? 7.466 -5.734 -15.968 1.00 92.38 73 ASN A CA 1
ATOM 548 C C . ASN A 1 73 ? 8.025 -4.753 -14.936 1.00 92.38 73 ASN A C 1
ATOM 550 O O . ASN A 1 73 ? 7.297 -4.303 -14.051 1.00 92.38 73 ASN A O 1
ATOM 554 N N . PHE A 1 74 ? 9.284 -4.337 -15.074 1.00 89.19 74 PHE A N 1
ATOM 555 C CA . PHE A 1 74 ? 9.818 -3.257 -14.242 1.00 89.19 74 PHE A CA 1
ATOM 556 C C . PHE A 1 74 ? 9.100 -1.924 -14.538 1.00 89.19 74 PHE A C 1
ATOM 558 O O . PHE A 1 74 ? 8.711 -1.672 -15.681 1.00 89.19 74 PHE A O 1
ATOM 565 N N . PRO A 1 75 ? 8.891 -1.061 -13.526 1.00 83.00 75 PRO A N 1
ATOM 566 C CA . PRO A 1 75 ? 8.182 0.210 -13.693 1.00 83.00 75 PRO A CA 1
ATOM 567 C C . PRO A 1 75 ? 8.981 1.262 -14.480 1.00 83.00 75 PRO A C 1
ATOM 569 O O . PRO A 1 75 ? 8.402 2.236 -14.963 1.00 83.00 75 PRO A O 1
ATOM 572 N N . SER A 1 76 ? 10.295 1.083 -14.630 1.00 81.12 76 SER A N 1
ATOM 573 C CA . SER A 1 76 ? 11.139 1.884 -15.516 1.00 81.12 76 SER A CA 1
ATOM 574 C C . SER A 1 76 ? 12.211 1.011 -16.178 1.00 81.12 76 SER A C 1
ATOM 576 O O . SER A 1 76 ? 12.477 -0.110 -15.747 1.00 81.12 76 SER A O 1
ATOM 578 N N . ALA A 1 77 ? 12.823 1.541 -17.239 1.00 71.31 77 ALA A N 1
ATOM 579 C CA . ALA A 1 77 ? 14.009 0.951 -17.862 1.00 71.31 77 ALA A CA 1
ATOM 580 C C . ALA A 1 77 ? 15.299 1.231 -17.063 1.00 71.31 77 ALA A C 1
ATOM 582 O O . ALA A 1 77 ? 16.356 0.692 -17.391 1.00 71.31 77 ALA A O 1
ATOM 583 N N . ASP A 1 78 ? 15.214 2.076 -16.032 1.00 68.12 78 ASP A N 1
ATOM 584 C CA . ASP A 1 78 ? 16.333 2.405 -15.163 1.00 68.12 78 ASP A CA 1
ATOM 585 C C . ASP A 1 78 ? 16.462 1.317 -14.092 1.00 68.12 78 ASP A C 1
ATOM 587 O O . ASP A 1 78 ? 15.548 1.085 -13.304 1.00 68.12 78 ASP A O 1
ATOM 591 N N . LEU A 1 79 ? 17.619 0.655 -14.053 1.00 59.09 79 LEU A N 1
ATOM 592 C CA . LEU A 1 79 ? 17.919 -0.410 -13.084 1.00 59.09 79 LEU A CA 1
ATOM 593 C C . LEU A 1 79 ? 17.990 0.089 -11.628 1.00 59.09 79 LEU A C 1
ATOM 595 O O . LEU A 1 79 ? 17.957 -0.724 -10.709 1.00 59.09 79 LEU A O 1
ATOM 599 N N . TYR A 1 80 ? 18.077 1.407 -11.427 1.00 53.97 80 TYR A N 1
ATOM 600 C CA . TYR A 1 80 ? 18.102 2.066 -10.125 1.00 53.97 80 TYR A CA 1
ATOM 601 C C . TYR A 1 80 ? 17.066 3.190 -10.118 1.00 53.97 80 TYR A C 1
ATOM 603 O O . TYR A 1 80 ? 17.171 4.146 -10.887 1.00 53.97 80 TYR A O 1
ATOM 611 N N . ILE A 1 81 ? 16.056 3.0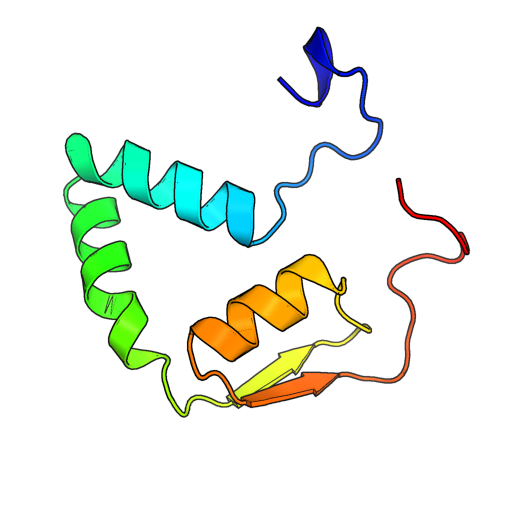54 -9.264 1.00 55.19 81 ILE A N 1
ATOM 612 C CA . ILE A 1 81 ? 15.107 4.121 -8.950 1.00 55.19 81 ILE A CA 1
ATOM 613 C C . ILE A 1 81 ? 15.423 4.533 -7.513 1.00 55.19 81 ILE A C 1
ATOM 615 O O . ILE A 1 81 ? 14.960 3.873 -6.585 1.00 55.19 81 ILE A O 1
ATOM 619 N N . ASP A 1 82 ? 16.240 5.576 -7.363 1.00 49.47 82 ASP A N 1
ATOM 620 C CA . ASP A 1 82 ? 16.441 6.296 -6.098 1.00 49.47 82 ASP A CA 1
ATOM 621 C C . ASP A 1 82 ? 15.538 7.541 -6.063 1.00 49.47 82 ASP A C 1
ATOM 623 O O . ASP A 1 82 ? 15.567 8.339 -7.038 1.00 49.47 82 ASP A O 1
#

Sequence (82 aa):
MKKNILNEKNIRLNLEETLISLSISATTNPTAQLALSNLKKLTGCELHSTNILSSTDDSVLHKLGINVTCDPNFPSADLYID

Foldseek 3Di:
DQCPPVVHPDPDDAPVRVLVVLVVVVVPDVVSVVVNVCLLVQAVAEDEEQADDDPVNVVVCVVSNYHYDYDDHHPDPDPDDD

pLDDT: mean 92.13, std 10.12, range [49.47, 98.38]

Radius of gyration: 14.79 Å; chains: 1; bounding box: 32×33×30 Å